Protein AF-K3XMG7-F1 (afdb_monomer_lite)

Secondary structure (DSSP, 8-state):
-HHHHHHHHHHHTT-TTTTT--HHHHHHHHHHHHHHHHHHHHHHHHHHHHHHHTSS------SS-TTTHHHHHHHHHHHHHHHHHHHHHHHHHHHHHHHHHHHHHHHHHHHHHHHHHHHHHHHHHHHHHHHHHHHHHHHHHHHHHHHHHHHHHHHHHHHHHHHHHHHHHHHHHHHH-

Sequence (177 aa):
MADELEKTISVASRDPAYYGLDEVELSRRRNWTGSARNQVGTVRRAIEKGKSNSATSRYQDTSRTNLYSAQDNDDFISSESDRQQLLMRQQDEELDELSASVQRIGGVGLTIHEELSGQERILNDLSLEMETTSNRLDFVQKRVAMVMKKAGIKGQIMLIAFLVVLFIILFVLVFLT

InterPro domains:
  IPR000727 Target SNARE coiled-coil homology domain [PF05739] (122-173)
  IPR000727 Target SNARE coiled-coil homology domain [PS50192] (85-147)
  IPR000727 Target SNARE coiled-coil homology domain [SM00397] (80-147)
  IPR010989 SNARE [SSF47661] (3-48)
  IPR015260 Syntaxin 6/10/61, N-terminal [PF09177] (3-43)

Foldseek 3Di:
DLVVLVVVLVVCVVCVPVVVHDPVNSVVSVVVSVVVVVVVVVVVVVVVVVVVVVPPDDDDDPDDCVVVVVVVVVVVVVVVVVVVVVVVVVVVVVVVVVVVVVVVVVVVVVVVVVVVVVVVVVVVVVVVVVVVVVVVVVVVVVVVVVCVVVVPDPVVVVVVVVVVVVVVVVVCVVVVD

pLDDT: mean 82.36, std 14.63, range [38.94, 97.75]

Structure (mmCIF, N/CA/C/O backbone):
data_AF-K3XMG7-F1
#
_entry.id   AF-K3XMG7-F1
#
loop_
_atom_site.group_PDB
_atom_site.id
_atom_site.type_symbol
_atom_site.label_atom_id
_atom_site.label_alt_id
_atom_site.label_comp_id
_atom_site.label_asym_id
_atom_site.label_entity_id
_atom_site.label_seq_id
_atom_site.pdbx_PDB_ins_code
_atom_site.Cartn_x
_atom_site.Cartn_y
_atom_site.Cartn_z
_atom_site.occupancy
_atom_site.B_iso_or_equiv
_atom_site.auth_seq_id
_atom_site.auth_comp_id
_atom_site.auth_asym_id
_atom_site.auth_atom_id
_atom_site.pdbx_PDB_model_num
ATOM 1 N N . MET A 1 1 ? -15.721 24.021 30.479 1.00 57.69 1 MET A N 1
ATOM 2 C CA . MET A 1 1 ? -16.276 22.954 29.619 1.00 57.69 1 MET A CA 1
ATOM 3 C C . MET A 1 1 ? -17.329 23.454 28.633 1.00 57.69 1 MET A C 1
ATOM 5 O O . MET A 1 1 ? -16.969 23.596 27.475 1.00 57.69 1 MET A O 1
ATOM 9 N N . ALA A 1 2 ? -18.574 23.783 29.014 1.00 61.25 2 ALA A N 1
ATOM 10 C CA . ALA A 1 2 ? -19.569 24.258 28.028 1.00 61.25 2 ALA A CA 1
ATOM 11 C C . ALA A 1 2 ? -19.151 25.567 27.318 1.00 61.25 2 ALA A C 1
ATOM 13 O O . ALA A 1 2 ? -19.281 25.675 26.103 1.00 61.25 2 ALA A O 1
ATOM 14 N N . ASP A 1 3 ? -18.566 26.517 28.055 1.00 73.62 3 ASP A N 1
ATOM 15 C CA . ASP A 1 3 ? -18.103 27.797 27.493 1.00 73.62 3 ASP A CA 1
ATOM 16 C C . ASP A 1 3 ? -16.828 27.655 26.628 1.00 73.62 3 ASP A C 1
ATOM 18 O O . ASP A 1 3 ? -16.597 28.430 25.702 1.00 73.62 3 ASP A O 1
ATOM 22 N N . GLU A 1 4 ? -15.998 26.636 26.883 1.00 75.56 4 GLU A N 1
ATOM 23 C CA . GLU A 1 4 ? -14.799 26.353 26.074 1.00 75.56 4 GLU A CA 1
ATOM 24 C C . GLU A 1 4 ? -15.174 25.766 24.715 1.00 75.56 4 GLU A C 1
ATOM 26 O O . GLU A 1 4 ? -14.564 26.102 23.704 1.00 75.56 4 GLU A O 1
ATOM 31 N N . LEU A 1 5 ? -16.213 24.933 24.687 1.00 74.00 5 LEU A N 1
ATOM 32 C CA . LEU A 1 5 ? -16.735 24.318 23.474 1.00 74.00 5 LEU A CA 1
ATOM 33 C C . LEU A 1 5 ? -17.414 25.340 22.544 1.00 74.00 5 LEU A C 1
ATOM 35 O O . LEU A 1 5 ? -17.354 25.229 21.324 1.00 74.00 5 LEU A O 1
ATOM 39 N N . GLU A 1 6 ? -18.025 26.380 23.106 1.00 72.81 6 GLU A N 1
ATOM 40 C CA . GLU A 1 6 ? -18.558 27.499 22.325 1.00 72.81 6 GLU A CA 1
ATOM 41 C C . GLU A 1 6 ? -17.431 28.356 21.729 1.00 72.81 6 GLU A C 1
ATOM 43 O O . GLU A 1 6 ? -17.492 28.757 20.564 1.00 72.81 6 GLU A O 1
ATOM 48 N N . LYS A 1 7 ? -16.348 28.560 22.489 1.00 76.12 7 LYS A N 1
ATOM 49 C CA . LYS A 1 7 ? -15.151 29.261 22.012 1.00 76.12 7 LYS A CA 1
ATOM 50 C C . LYS A 1 7 ? -14.475 28.514 20.859 1.00 76.12 7 LYS A C 1
ATOM 52 O O . LYS A 1 7 ? -14.059 29.155 19.897 1.00 76.12 7 LYS A O 1
ATOM 57 N N . THR A 1 8 ? -14.389 27.185 20.915 1.00 74.12 8 THR A N 1
ATOM 58 C CA . THR A 1 8 ? -13.799 26.388 19.825 1.00 74.12 8 THR A CA 1
ATOM 59 C C . THR A 1 8 ? -14.663 26.413 18.567 1.00 74.12 8 THR A C 1
ATOM 61 O O . THR A 1 8 ? -14.123 26.595 17.479 1.00 74.12 8 THR A O 1
ATOM 64 N N . ILE A 1 9 ? -15.992 26.344 18.698 1.00 73.75 9 ILE A N 1
ATOM 65 C CA . ILE A 1 9 ? -16.917 26.495 17.562 1.00 73.75 9 ILE A CA 1
ATOM 66 C C . ILE A 1 9 ? -16.832 27.906 16.965 1.00 73.75 9 ILE A C 1
ATOM 68 O O . ILE A 1 9 ? -16.796 28.044 15.746 1.00 73.75 9 ILE A O 1
ATOM 72 N N . SER A 1 10 ? -16.727 28.947 17.797 1.00 77.75 10 SER A N 1
ATOM 73 C CA . SER A 1 10 ? -16.582 30.333 17.334 1.00 77.75 10 SER A CA 1
ATOM 74 C C . SER A 1 10 ? -15.253 30.603 16.622 1.00 77.75 10 SER A C 1
ATOM 76 O O . SER A 1 10 ? -15.203 31.480 15.761 1.00 77.75 10 SER A O 1
ATOM 78 N N . VAL A 1 11 ? -14.170 29.912 16.986 1.00 76.94 11 VAL A N 1
ATOM 79 C CA . VAL A 1 11 ? -12.879 30.009 16.282 1.00 76.94 11 VAL A CA 1
ATOM 80 C C . VAL A 1 11 ? -12.942 29.238 14.966 1.00 76.94 11 VAL A C 1
ATOM 82 O O . VAL A 1 11 ? -12.564 29.778 13.930 1.00 76.94 11 VAL A O 1
ATOM 85 N N . ALA A 1 12 ? -13.500 28.027 14.988 1.00 71.00 12 ALA A N 1
ATOM 86 C CA . ALA A 1 12 ? -13.675 27.191 13.804 1.00 71.00 12 ALA A CA 1
ATOM 87 C C . ALA A 1 12 ? -14.606 27.823 12.751 1.00 71.00 12 ALA A C 1
ATOM 89 O O . ALA A 1 12 ? -14.397 27.635 11.558 1.00 71.00 12 ALA A O 1
ATOM 90 N N . SER A 1 13 ? -15.595 28.624 13.164 1.00 71.69 13 SER A N 1
ATOM 91 C CA . SER A 1 13 ? -16.485 29.339 12.239 1.00 71.69 13 SER A CA 1
ATOM 92 C C . SER A 1 13 ? -15.843 30.550 11.552 1.00 71.69 13 SER A C 1
ATOM 94 O O . SER A 1 13 ? -16.442 31.095 10.631 1.00 71.69 13 SER A O 1
ATOM 96 N N . ARG A 1 14 ? -14.675 31.027 12.010 1.00 78.50 14 ARG A N 1
ATOM 97 C CA . ARG A 1 14 ? -13.985 32.184 11.400 1.00 78.50 14 ARG A CA 1
ATOM 98 C C . ARG A 1 14 ? -13.178 31.804 10.163 1.00 78.50 14 ARG A C 1
ATOM 100 O O . ARG A 1 14 ? -13.030 32.649 9.289 1.00 78.50 14 ARG A O 1
ATOM 107 N N . ASP A 1 15 ? -12.695 30.566 10.092 1.00 75.31 15 ASP A N 1
ATOM 108 C CA . ASP A 1 15 ? -12.057 30.006 8.897 1.00 75.31 15 ASP A CA 1
ATOM 109 C C . ASP A 1 15 ? -12.472 28.535 8.699 1.00 75.31 15 ASP A C 1
ATOM 111 O O . ASP A 1 15 ? -11.734 27.613 9.055 1.00 75.31 15 ASP A O 1
ATOM 115 N N . PRO A 1 16 ? -13.685 28.290 8.170 1.00 71.81 16 PRO A N 1
ATOM 116 C CA . PRO A 1 16 ? -14.200 26.934 7.987 1.00 71.81 16 PRO A CA 1
ATOM 117 C C . PRO A 1 16 ? -13.387 26.116 6.973 1.00 71.81 16 PRO A C 1
ATOM 119 O O . PRO A 1 16 ? -13.254 24.901 7.126 1.00 71.81 16 PRO A O 1
ATOM 122 N N . ALA A 1 17 ? -12.809 26.779 5.963 1.00 72.69 17 ALA A N 1
ATOM 123 C CA . ALA A 1 17 ? -12.059 26.138 4.886 1.00 72.69 17 ALA A CA 1
ATOM 124 C C . ALA A 1 17 ? -10.724 25.562 5.378 1.00 72.69 17 ALA A C 1
ATOM 126 O O . ALA A 1 17 ? -10.362 24.454 4.985 1.00 72.69 17 ALA A O 1
ATOM 127 N N . TYR A 1 18 ? -10.034 26.259 6.289 1.00 76.50 18 TYR A N 1
ATOM 128 C CA . TYR A 1 18 ? -8.806 25.761 6.916 1.00 76.50 18 TYR A CA 1
ATOM 129 C C . TYR A 1 18 ? -9.021 24.456 7.703 1.00 76.50 18 TYR A C 1
ATOM 131 O O . TYR A 1 18 ? -8.130 23.610 7.762 1.00 76.50 18 TYR A O 1
ATOM 139 N N . TYR A 1 19 ? -10.217 24.262 8.270 1.00 73.00 19 TYR A N 1
ATOM 140 C CA . TYR A 1 19 ? -10.572 23.069 9.047 1.00 73.00 19 TYR A CA 1
ATOM 141 C C . TYR A 1 19 ? -11.413 22.042 8.273 1.00 73.00 19 TYR A C 1
ATOM 143 O O . TYR A 1 19 ? -11.830 21.043 8.860 1.00 73.00 19 TYR A O 1
ATOM 151 N N . GLY A 1 20 ? -11.674 22.267 6.979 1.00 76.88 20 GLY A N 1
ATOM 152 C CA . GLY A 1 20 ? -12.502 21.378 6.158 1.00 76.88 20 GLY A CA 1
ATOM 153 C C . GLY A 1 20 ? -13.934 21.211 6.684 1.00 76.88 20 GLY A C 1
ATOM 154 O O . GLY A 1 20 ? -14.516 20.136 6.552 1.00 76.88 20 GLY A O 1
ATOM 155 N N . LEU A 1 21 ? -14.481 22.241 7.335 1.00 77.56 21 LEU A N 1
ATOM 156 C CA . LEU A 1 21 ? -15.802 22.209 7.959 1.00 77.56 21 LEU A CA 1
ATOM 157 C C . LEU A 1 21 ? -16.851 22.824 7.031 1.00 77.56 21 LEU A C 1
ATOM 159 O O . LEU A 1 21 ? -16.708 23.960 6.587 1.00 77.56 21 LEU A O 1
ATOM 163 N N . ASP A 1 22 ? -17.926 22.077 6.789 1.00 79.62 22 ASP A N 1
ATOM 164 C CA . ASP A 1 22 ? -19.091 22.544 6.037 1.00 79.62 22 ASP A CA 1
ATOM 165 C C . ASP A 1 22 ? -20.038 23.382 6.922 1.00 79.62 22 ASP A C 1
ATOM 167 O O . ASP A 1 22 ? -20.134 23.185 8.140 1.00 79.62 22 ASP A O 1
ATOM 171 N N . GLU A 1 23 ? -20.779 24.312 6.320 1.00 74.88 23 GLU A N 1
ATOM 172 C CA . GLU A 1 23 ? -21.688 25.223 7.030 1.00 74.88 23 GLU A CA 1
ATOM 173 C C . GLU A 1 23 ? -22.833 24.462 7.724 1.00 74.88 23 GLU A C 1
ATOM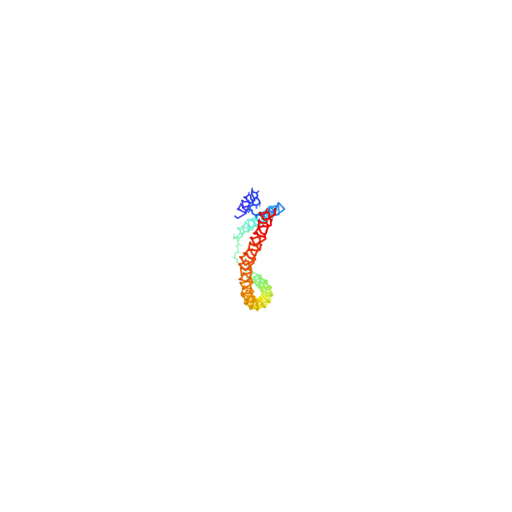 175 O O . GLU A 1 23 ? -23.266 24.805 8.832 1.00 74.88 23 GLU A O 1
ATOM 180 N N . VAL A 1 24 ? -23.251 23.342 7.130 1.00 80.38 24 VAL A N 1
ATOM 181 C CA . VAL A 1 24 ? -24.231 22.416 7.708 1.00 80.38 24 VAL A CA 1
ATOM 182 C C . VAL A 1 24 ? -23.696 21.761 8.986 1.00 80.38 24 VAL A C 1
ATOM 184 O O . VAL A 1 24 ? -24.436 21.600 9.960 1.00 80.38 24 VAL A O 1
ATOM 187 N N . GLU A 1 25 ? -22.411 21.414 9.019 1.00 79.25 25 GLU A N 1
ATOM 188 C CA . GLU A 1 25 ? -21.762 20.783 10.171 1.00 79.25 25 GLU A CA 1
ATOM 189 C C . GLU A 1 25 ? -21.571 21.784 11.323 1.00 79.25 25 GLU A C 1
ATOM 191 O O . GLU A 1 25 ? -21.848 21.464 12.482 1.00 79.25 25 GLU A O 1
ATOM 196 N N . LEU A 1 26 ? -21.200 23.033 11.020 1.00 79.81 26 LEU A N 1
ATOM 197 C CA . LEU A 1 26 ? -21.136 24.109 12.018 1.00 79.81 26 LEU A CA 1
ATOM 198 C C . LEU A 1 26 ? -22.505 24.383 12.661 1.00 79.81 26 LEU A C 1
ATOM 200 O O . LEU A 1 26 ? -22.595 24.547 13.882 1.00 79.81 26 LEU A O 1
ATOM 204 N N . SER A 1 27 ? -23.579 24.372 11.867 1.00 80.25 27 SER A N 1
ATOM 205 C CA . SER A 1 27 ? -24.953 24.531 12.359 1.00 80.25 27 SER A CA 1
ATOM 206 C C . SER A 1 27 ? -25.372 23.387 13.295 1.00 80.25 27 SER A C 1
ATOM 208 O O . SER A 1 27 ? -25.890 23.629 14.390 1.00 80.25 27 SER A O 1
ATOM 210 N N . ARG A 1 28 ? -25.056 22.130 12.941 1.00 84.62 28 ARG A N 1
ATOM 211 C CA . ARG A 1 28 ? -25.301 20.966 13.817 1.00 84.62 28 ARG A CA 1
ATOM 212 C C . ARG A 1 28 ? -24.569 21.091 15.147 1.00 84.62 28 ARG A C 1
ATOM 214 O O . ARG A 1 28 ? -25.177 20.892 16.200 1.00 84.62 28 ARG A O 1
ATOM 221 N N . ARG A 1 29 ? -23.288 21.471 15.112 1.00 80.75 29 ARG A N 1
ATOM 222 C CA . ARG A 1 29 ? -22.472 21.650 16.322 1.00 80.75 29 ARG A CA 1
ATOM 223 C C . ARG A 1 29 ? -23.042 22.735 17.226 1.00 80.75 29 ARG A C 1
ATOM 225 O O . ARG A 1 29 ? -23.120 22.526 18.431 1.00 80.75 29 ARG A O 1
ATOM 232 N N . ARG A 1 30 ? -23.518 23.846 16.660 1.00 82.75 30 ARG A N 1
ATOM 233 C CA . ARG A 1 30 ? -24.144 24.941 17.418 1.00 82.75 30 ARG A CA 1
ATOM 234 C C . ARG A 1 30 ? -25.455 24.530 18.098 1.00 82.75 30 ARG A C 1
ATOM 236 O O . ARG A 1 30 ? -25.708 24.911 19.239 1.00 82.75 30 ARG A O 1
ATOM 243 N N . ASN A 1 31 ? -26.270 23.718 17.430 1.00 85.62 31 ASN A N 1
ATOM 244 C CA . ASN A 1 31 ? -27.522 23.214 18.004 1.00 85.62 31 ASN A CA 1
ATOM 245 C C . ASN A 1 31 ? -27.269 22.188 19.118 1.00 85.62 31 ASN A C 1
ATOM 247 O O . ASN A 1 31 ? -27.951 22.193 20.151 1.00 85.62 31 ASN A O 1
ATOM 251 N N . TRP A 1 32 ? -26.263 21.330 18.935 1.00 84.94 32 TRP A N 1
ATOM 252 C CA . TRP A 1 32 ? -25.868 20.347 19.938 1.00 84.94 32 TRP A CA 1
ATOM 253 C C . TRP A 1 32 ? -25.320 21.011 21.205 1.00 84.94 32 TRP A C 1
ATOM 255 O O . TRP A 1 32 ? -25.746 20.668 22.309 1.00 84.94 32 TRP A O 1
ATOM 265 N N . THR A 1 33 ? -24.453 22.020 21.071 1.00 88.06 33 THR A N 1
ATOM 266 C CA . THR A 1 33 ? -23.912 22.742 22.232 1.00 88.06 33 THR A CA 1
ATOM 267 C C . THR A 1 33 ? -24.975 23.502 23.012 1.00 88.06 33 THR A C 1
ATOM 269 O O . THR A 1 33 ? -24.974 23.450 24.245 1.00 88.06 33 THR A O 1
ATOM 272 N N . GLY A 1 34 ? -25.929 24.137 22.324 1.00 85.00 34 GLY A N 1
ATOM 273 C CA . GLY A 1 34 ? -27.084 24.760 22.976 1.00 85.00 34 GLY A CA 1
ATOM 274 C C . GLY A 1 34 ? -27.911 23.753 23.785 1.00 85.00 34 GLY A C 1
ATOM 275 O O . GLY A 1 34 ? -28.270 24.010 24.936 1.00 85.00 34 GLY A O 1
ATOM 276 N N . SER A 1 35 ? -28.145 22.568 23.220 1.00 87.00 35 SER A N 1
ATOM 277 C CA . SER A 1 35 ? -28.892 21.491 23.882 1.00 87.00 35 SER A CA 1
ATOM 278 C C . SER A 1 35 ? -28.147 20.929 25.099 1.00 87.00 35 SER A C 1
ATOM 280 O O . SER A 1 35 ? -28.745 20.771 26.165 1.00 87.00 35 SER A O 1
ATOM 282 N N . ALA A 1 36 ? -26.834 20.710 24.990 1.00 84.06 36 ALA A N 1
ATOM 283 C CA . ALA A 1 36 ? -25.999 20.239 26.095 1.00 84.06 36 ALA A CA 1
ATOM 284 C C . ALA A 1 36 ? -25.975 21.238 27.269 1.00 84.06 36 ALA A C 1
ATOM 286 O O . ALA A 1 36 ? -26.110 20.843 28.429 1.00 84.06 36 ALA A O 1
ATOM 287 N N . ARG A 1 37 ? -25.887 22.548 26.989 1.00 85.69 37 ARG A N 1
ATOM 288 C CA . ARG A 1 37 ? -25.934 23.602 28.021 1.00 85.69 37 ARG A CA 1
ATOM 289 C C . ARG A 1 37 ? -27.253 23.578 28.799 1.00 85.69 37 ARG A C 1
ATOM 291 O O . ARG A 1 37 ? -27.249 23.681 30.028 1.00 85.69 37 ARG A O 1
ATOM 298 N N . ASN A 1 38 ? -28.370 23.393 28.099 1.00 88.44 38 ASN A N 1
ATOM 299 C CA . ASN A 1 38 ? -29.699 23.318 28.709 1.00 88.44 38 ASN A CA 1
ATOM 300 C C . ASN A 1 38 ? -29.875 22.067 29.583 1.00 88.44 38 ASN A C 1
ATOM 302 O O . ASN A 1 38 ? -30.449 22.150 30.675 1.00 88.44 38 ASN A O 1
ATOM 306 N N . GLN A 1 39 ? -29.333 20.925 29.154 1.00 86.31 39 GLN A N 1
ATOM 307 C CA . GLN A 1 39 ? -29.348 19.688 29.941 1.00 86.31 39 GLN A CA 1
ATOM 308 C C . GLN A 1 39 ? -28.516 19.828 31.222 1.00 86.31 39 GLN A C 1
ATOM 310 O O . GLN A 1 39 ? -29.020 19.555 32.312 1.00 86.31 39 GLN A O 1
ATOM 315 N N . VAL A 1 40 ? -27.290 20.354 31.126 1.00 87.81 40 VAL A N 1
ATOM 316 C CA . VAL A 1 40 ? -26.427 20.598 32.296 1.00 87.81 40 VAL A CA 1
ATOM 317 C C . VAL A 1 40 ? -27.070 21.594 33.267 1.00 87.81 40 VAL A C 1
ATOM 319 O O . VAL A 1 40 ? -27.032 21.388 34.481 1.00 87.81 40 VAL A O 1
ATOM 322 N N . GLY A 1 41 ? -27.721 22.646 32.759 1.00 86.69 41 GLY A N 1
ATOM 323 C CA . GLY A 1 41 ? -28.469 23.596 33.587 1.00 86.69 41 GLY A CA 1
ATOM 324 C C . GLY A 1 41 ? -29.641 22.951 34.335 1.00 86.69 41 GLY A C 1
ATOM 325 O O . GLY A 1 41 ? -29.858 23.239 35.513 1.00 86.69 41 GLY A O 1
ATOM 326 N N . THR A 1 42 ? -30.365 22.045 33.676 1.00 88.75 42 THR A N 1
ATOM 327 C CA . THR A 1 42 ? -31.479 21.295 34.279 1.00 88.75 42 THR A CA 1
ATOM 328 C C . THR A 1 42 ? -30.990 20.360 35.383 1.00 88.75 42 THR A C 1
ATOM 330 O O . THR A 1 42 ? -31.525 20.391 36.491 1.00 88.75 42 THR A O 1
ATOM 333 N N . VAL A 1 43 ? -29.927 19.595 35.118 1.00 87.31 43 VAL A N 1
ATOM 334 C CA . VAL A 1 43 ? -29.315 18.682 36.096 1.00 87.31 43 VAL A CA 1
ATOM 335 C C . VAL A 1 43 ? -28.791 19.453 37.306 1.00 87.31 43 VAL A C 1
ATOM 337 O O . VAL A 1 43 ? -29.092 19.098 38.444 1.00 87.31 43 VAL A O 1
ATOM 340 N N . ARG A 1 44 ? -28.082 20.567 37.087 1.00 87.44 44 ARG A N 1
ATOM 341 C CA . ARG A 1 44 ? -27.571 21.409 38.176 1.00 87.44 44 ARG A CA 1
ATOM 342 C C . ARG A 1 44 ? -28.693 21.938 39.074 1.00 87.44 44 ARG A C 1
ATOM 344 O O . ARG A 1 44 ? -28.581 21.854 40.294 1.00 87.44 44 ARG A O 1
ATOM 351 N N . ARG A 1 45 ? -29.794 22.421 38.484 1.00 85.56 45 ARG A N 1
ATOM 352 C CA . ARG A 1 45 ? -30.970 22.896 39.237 1.00 85.56 45 ARG A CA 1
ATOM 353 C C . ARG A 1 45 ? -31.663 21.775 40.012 1.00 85.56 45 ARG A C 1
ATOM 355 O O . ARG A 1 45 ? -32.137 22.013 41.120 1.00 85.56 45 ARG A O 1
ATOM 362 N N . ALA A 1 46 ? -31.736 20.568 39.450 1.00 82.38 46 ALA A N 1
ATOM 363 C CA . ALA A 1 46 ? -32.292 19.406 40.142 1.00 82.38 46 ALA A CA 1
ATOM 364 C C . ALA A 1 46 ? -31.439 19.015 41.362 1.00 82.38 46 ALA A C 1
ATOM 366 O O . ALA A 1 46 ? -31.982 18.765 42.438 1.00 82.38 46 ALA A O 1
ATOM 367 N N . ILE A 1 47 ? -30.110 19.056 41.227 1.00 83.19 47 ILE A N 1
ATOM 368 C CA . ILE A 1 47 ? -29.166 18.781 42.319 1.00 83.19 47 ILE A CA 1
ATOM 369 C C . ILE A 1 47 ? -29.255 19.852 43.419 1.00 83.19 47 ILE A C 1
ATOM 371 O O . ILE A 1 47 ? -29.306 19.506 44.599 1.00 83.19 47 ILE A O 1
ATOM 375 N N . GLU A 1 48 ? -29.333 21.140 43.067 1.00 77.38 48 GLU A N 1
ATOM 376 C CA . GLU A 1 48 ? -29.511 22.231 44.044 1.00 77.38 48 GLU A CA 1
ATOM 377 C C . GLU A 1 48 ? -30.826 22.095 44.831 1.00 77.38 48 GLU A C 1
ATOM 379 O O . GLU A 1 48 ? -30.829 22.256 46.053 1.00 77.38 48 GLU A O 1
ATOM 384 N N . LYS A 1 49 ? -31.928 21.710 44.172 1.00 73.50 49 LYS A N 1
ATOM 385 C CA . LYS A 1 49 ? -33.209 21.431 44.847 1.00 73.50 49 LYS A CA 1
ATOM 386 C C . LYS A 1 49 ? -33.145 20.196 45.752 1.00 73.50 49 LYS A C 1
ATOM 388 O O . LYS A 1 49 ? -33.683 20.229 46.854 1.00 73.50 49 LYS A O 1
ATOM 393 N N . GLY A 1 50 ? -32.453 19.135 45.333 1.00 67.56 50 GLY A N 1
ATOM 394 C CA . GLY A 1 50 ? -32.242 17.935 46.153 1.00 67.56 50 GLY A CA 1
ATOM 395 C C . GLY A 1 50 ? -31.391 18.195 47.402 1.00 67.56 50 GLY A C 1
ATOM 396 O O . GLY A 1 50 ? -31.671 17.650 48.468 1.00 67.56 50 GLY A O 1
ATOM 397 N N . LYS A 1 51 ? -30.400 19.094 47.311 1.00 63.00 51 LYS A N 1
ATOM 398 C CA . LYS A 1 51 ? -29.536 19.490 48.437 1.00 63.00 51 LYS A CA 1
ATOM 399 C C . LYS A 1 51 ? -30.312 20.218 49.547 1.00 63.00 51 LYS A C 1
ATOM 401 O O . LYS A 1 51 ? -29.996 20.034 50.719 1.00 63.00 51 LYS A O 1
ATOM 406 N N . SER A 1 52 ? -31.339 20.997 49.191 1.00 56.28 52 SER A N 1
ATOM 407 C CA . SER A 1 52 ? -32.174 21.749 50.145 1.00 56.28 52 SER A CA 1
ATOM 408 C C . SER A 1 52 ? -33.080 20.860 51.007 1.00 56.28 52 SER A C 1
ATOM 410 O O . SER A 1 52 ? -33.416 21.244 52.123 1.00 56.28 52 SER A O 1
ATOM 412 N N . ASN A 1 53 ? -33.451 19.668 50.529 1.00 56.78 53 ASN A N 1
ATOM 413 C CA . ASN A 1 53 ? -34.362 18.763 51.242 1.00 56.78 53 ASN A CA 1
ATOM 414 C C . ASN A 1 53 ? -33.648 17.876 52.280 1.00 56.78 53 ASN A C 1
ATOM 416 O O . ASN A 1 53 ? -34.296 17.275 53.129 1.00 56.78 53 ASN A O 1
ATOM 420 N N . SER A 1 54 ? -32.312 17.815 52.254 1.00 52.34 54 SER A N 1
ATOM 421 C CA . SER A 1 54 ? -31.510 17.003 53.182 1.00 52.34 54 SER A CA 1
ATOM 422 C C . SER A 1 54 ? -31.250 17.681 54.540 1.00 52.34 54 SER A C 1
ATOM 424 O O . SER A 1 54 ? -30.679 17.048 55.428 1.00 52.34 54 SER A O 1
ATOM 426 N N . ALA A 1 55 ? -31.615 18.958 54.712 1.00 53.47 55 ALA A N 1
ATOM 427 C CA . ALA A 1 55 ? -31.279 19.743 55.906 1.00 53.47 55 ALA A CA 1
ATOM 428 C C . ALA A 1 55 ? -32.405 19.832 56.960 1.00 53.47 55 ALA A C 1
ATOM 430 O O . ALA A 1 55 ? -32.154 20.303 58.068 1.00 53.47 55 ALA A O 1
ATOM 431 N N . THR A 1 56 ? -33.620 19.349 56.671 1.00 54.78 56 THR A N 1
ATOM 432 C CA . THR A 1 56 ? -34.771 19.414 57.593 1.00 54.78 56 THR A CA 1
ATOM 433 C C . THR A 1 56 ? -35.269 18.016 57.949 1.00 54.78 56 THR A C 1
ATOM 435 O O . THR A 1 56 ? -36.240 17.528 57.388 1.00 54.78 56 THR A O 1
ATOM 438 N N . SER A 1 57 ? -34.570 17.357 58.872 1.00 52.88 57 SER A N 1
ATOM 439 C CA . SER A 1 57 ? -35.095 16.292 59.749 1.00 52.88 57 SER A CA 1
ATOM 440 C C . SER A 1 57 ? -33.975 15.825 60.674 1.00 52.88 57 SER A C 1
ATOM 442 O O . SER A 1 57 ? -33.430 14.731 60.559 1.00 52.88 57 SER A O 1
ATOM 444 N N . ARG A 1 58 ? -33.567 16.700 61.591 1.00 53.69 58 ARG A N 1
ATOM 445 C CA . ARG A 1 58 ? -32.876 16.284 62.810 1.00 53.69 58 ARG A CA 1
ATOM 446 C C . ARG A 1 58 ? -33.626 16.910 63.972 1.00 53.69 58 ARG A C 1
ATOM 448 O O . ARG A 1 58 ? -33.926 18.096 63.907 1.00 53.69 58 ARG A O 1
ATOM 455 N N . TYR A 1 59 ? -33.866 16.087 64.992 1.00 49.47 59 TYR A N 1
ATOM 456 C CA . TYR A 1 59 ? -34.589 16.348 66.241 1.00 49.47 59 TYR A CA 1
ATOM 457 C C . TYR A 1 59 ? -36.117 16.200 66.154 1.00 49.47 59 TYR A C 1
ATOM 459 O O . TYR A 1 59 ? -36.799 17.151 65.800 1.00 49.47 59 TYR A O 1
ATOM 467 N N . GLN A 1 60 ? -36.655 15.030 66.538 1.00 45.06 60 GLN A N 1
ATOM 468 C CA . GLN A 1 60 ? -37.245 14.838 67.875 1.00 45.06 60 GLN A CA 1
ATOM 469 C C . GLN A 1 60 ? -37.612 13.361 68.161 1.00 45.06 60 GLN A C 1
ATOM 471 O O . GLN A 1 60 ? -38.184 12.680 67.322 1.00 45.06 60 GLN A O 1
ATOM 476 N N . ASP A 1 61 ? -37.312 12.949 69.395 1.00 38.94 61 ASP A N 1
ATOM 477 C CA . ASP A 1 61 ? -37.962 11.901 70.200 1.00 38.94 61 ASP A CA 1
ATOM 478 C C . ASP A 1 61 ? -37.606 10.409 69.992 1.00 38.94 61 ASP A C 1
ATOM 480 O O . ASP A 1 61 ? -38.242 9.644 69.268 1.00 38.94 61 ASP A O 1
ATOM 484 N N . THR A 1 62 ? -36.593 9.975 70.747 1.00 51.84 62 THR A N 1
ATOM 485 C CA . THR A 1 62 ? -36.203 8.578 70.956 1.00 51.84 62 THR A CA 1
ATOM 486 C C . THR A 1 62 ? -36.834 8.093 72.256 1.00 51.84 62 THR A C 1
ATOM 488 O O . THR A 1 62 ? -36.347 8.497 73.308 1.00 51.84 62 THR A O 1
ATOM 491 N N . SER A 1 63 ? -37.852 7.215 72.213 1.00 50.00 63 SER A N 1
ATOM 492 C CA . SER A 1 63 ? -38.105 6.221 73.291 1.00 50.00 63 SER A CA 1
ATOM 493 C C . SER A 1 63 ? -39.233 5.193 73.064 1.00 50.00 63 SER A C 1
ATOM 495 O O . SER A 1 63 ? -39.384 4.313 73.908 1.00 50.00 63 SER A O 1
ATOM 497 N N . ARG A 1 64 ? -40.028 5.210 71.977 1.00 45.28 64 ARG A N 1
ATOM 498 C CA . ARG A 1 64 ? -41.133 4.222 71.814 1.00 45.28 64 ARG A CA 1
ATOM 499 C C . ARG A 1 64 ? -41.284 3.531 70.449 1.00 45.28 64 ARG A C 1
ATOM 501 O O . ARG A 1 64 ? -42.178 2.706 70.302 1.00 45.28 64 ARG A O 1
ATOM 508 N N . THR A 1 65 ? -40.391 3.769 69.491 1.00 48.50 65 THR A N 1
ATOM 509 C CA . THR A 1 65 ? -40.573 3.336 68.084 1.00 48.50 65 THR A CA 1
ATOM 510 C C . THR A 1 65 ? -39.697 2.151 67.644 1.00 48.50 65 THR A C 1
ATOM 512 O O . THR A 1 65 ? -39.835 1.665 66.526 1.00 48.50 65 THR A O 1
ATOM 515 N N . ASN A 1 66 ? -38.827 1.632 68.519 1.00 50.00 66 ASN A N 1
ATOM 516 C CA . ASN A 1 66 ? -37.772 0.670 68.152 1.00 50.00 66 ASN A CA 1
ATOM 517 C C . ASN A 1 66 ? -38.241 -0.713 67.660 1.00 50.00 66 ASN A C 1
ATOM 519 O O . ASN A 1 66 ? -37.416 -1.458 67.144 1.00 50.00 66 ASN A O 1
ATOM 523 N N . LEU A 1 67 ? -39.523 -1.073 67.791 1.00 48.59 67 LEU A N 1
ATOM 524 C CA . LEU A 1 67 ? -40.022 -2.359 67.284 1.00 48.59 67 LEU A CA 1
ATOM 525 C C . LEU A 1 67 ? -40.577 -2.272 65.851 1.00 48.59 67 LEU A C 1
ATOM 527 O O . LEU A 1 67 ? -40.530 -3.260 65.132 1.00 48.59 67 LEU A O 1
ATOM 531 N N . TYR A 1 68 ? -41.028 -1.094 65.407 1.00 50.38 68 TYR A N 1
ATOM 532 C CA . TYR A 1 68 ? -41.509 -0.888 64.033 1.00 50.38 68 TYR A CA 1
ATOM 533 C C . TYR A 1 68 ? -40.381 -0.458 63.080 1.00 50.38 68 TYR A C 1
ATOM 535 O O . TYR A 1 68 ? -40.389 -0.819 61.910 1.00 50.38 68 TYR A O 1
ATOM 543 N N . SER A 1 69 ? -39.351 0.230 63.585 1.00 52.41 69 SER A N 1
ATOM 544 C CA . SER A 1 69 ? -38.219 0.697 62.769 1.00 52.41 69 SER A CA 1
ATOM 545 C C . SER A 1 69 ? -37.212 -0.395 62.384 1.00 52.41 69 SER A C 1
ATOM 547 O O . SER A 1 69 ? -36.469 -0.211 61.428 1.00 52.41 69 SER A O 1
ATOM 549 N N . ALA A 1 70 ? -37.166 -1.521 63.105 1.00 54.88 70 ALA A N 1
ATOM 550 C CA . ALA A 1 70 ? -36.344 -2.671 62.713 1.00 54.88 70 ALA A CA 1
ATOM 551 C C . ALA A 1 70 ? -36.952 -3.418 61.512 1.00 54.88 70 ALA A C 1
ATOM 553 O O . ALA A 1 70 ? -36.223 -3.867 60.637 1.00 54.88 70 ALA A O 1
ATOM 554 N N . GLN A 1 71 ? -38.285 -3.482 61.448 1.00 57.75 71 GLN A N 1
ATOM 555 C CA . GLN A 1 71 ? -39.021 -4.166 60.385 1.00 57.75 71 GLN A CA 1
ATOM 556 C C . GLN A 1 71 ? -39.015 -3.356 59.074 1.00 57.75 71 GLN A C 1
ATOM 558 O O . GLN A 1 71 ? -38.780 -3.927 58.017 1.00 57.75 71 GLN A O 1
ATOM 563 N N . ASP A 1 72 ? -39.147 -2.024 59.151 1.00 59.62 72 ASP A N 1
ATOM 564 C CA . ASP A 1 72 ? -38.997 -1.124 57.990 1.00 59.62 72 ASP A CA 1
ATOM 565 C C . ASP A 1 72 ? -37.558 -1.090 57.437 1.00 59.62 72 ASP A C 1
ATOM 567 O O . ASP A 1 72 ? -37.356 -0.933 56.233 1.00 59.62 72 ASP A O 1
ATOM 571 N N . ASN A 1 73 ? -36.538 -1.237 58.296 1.00 63.56 73 ASN A N 1
ATOM 572 C CA . ASN A 1 73 ? -35.143 -1.292 57.847 1.00 63.56 73 ASN A CA 1
ATOM 573 C C . ASN A 1 73 ? -34.819 -2.602 57.118 1.00 63.56 73 ASN A C 1
ATOM 575 O O . ASN A 1 73 ? -34.075 -2.561 56.143 1.00 63.56 73 ASN A O 1
ATOM 579 N N . ASP A 1 74 ? -35.364 -3.741 57.553 1.00 67.75 74 ASP A N 1
ATOM 580 C CA . ASP A 1 74 ? -35.172 -5.024 56.860 1.00 67.75 74 ASP A CA 1
ATOM 581 C C . ASP A 1 74 ? -35.870 -5.042 55.487 1.00 67.75 74 ASP A C 1
ATOM 583 O O . ASP A 1 74 ? -35.296 -5.529 54.509 1.00 67.75 74 ASP A O 1
ATOM 587 N N . ASP A 1 75 ? -37.060 -4.444 55.368 1.00 70.62 75 ASP A N 1
ATOM 588 C CA . ASP A 1 75 ? -37.760 -4.287 54.080 1.00 70.62 75 ASP A CA 1
ATOM 589 C C . ASP A 1 75 ? -37.015 -3.315 53.144 1.00 70.62 75 ASP A C 1
ATOM 591 O O . ASP A 1 75 ? -36.860 -3.551 51.942 1.00 70.62 75 ASP A O 1
ATOM 595 N N . PHE A 1 76 ? -36.456 -2.234 53.695 1.00 75.06 76 PHE A N 1
ATOM 596 C CA . PHE A 1 76 ? -35.615 -1.321 52.926 1.00 75.06 76 PHE A CA 1
ATOM 597 C C . PHE A 1 76 ? -34.315 -1.994 52.456 1.00 75.06 76 PHE A C 1
ATOM 599 O O . PHE A 1 76 ? -33.971 -1.890 51.281 1.00 75.06 76 PHE A O 1
ATOM 606 N N . ILE A 1 77 ? -33.614 -2.726 53.328 1.00 75.19 77 ILE A N 1
ATOM 607 C CA . ILE A 1 77 ? -32.355 -3.414 52.996 1.00 75.19 77 ILE A CA 1
ATOM 608 C C . ILE A 1 77 ? -32.579 -4.535 51.975 1.00 75.19 77 ILE A C 1
ATOM 610 O O . ILE A 1 77 ? -31.783 -4.677 51.045 1.00 75.19 77 ILE A O 1
ATOM 614 N N . SER A 1 78 ? -33.659 -5.309 52.108 1.00 77.31 78 SER A N 1
ATOM 615 C CA . SER A 1 78 ? -34.009 -6.352 51.136 1.00 77.31 78 SER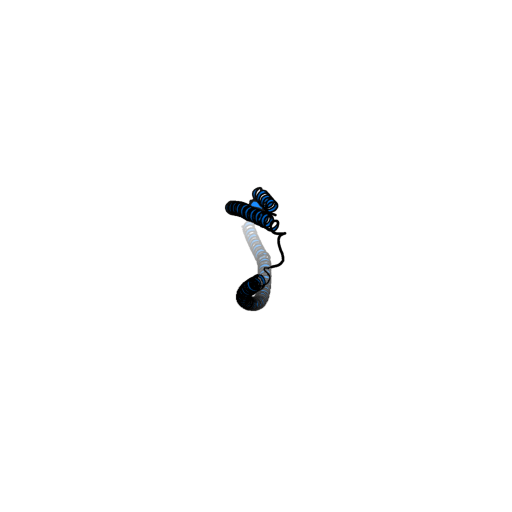 A CA 1
ATOM 616 C C . SER A 1 78 ? -34.354 -5.760 49.768 1.00 77.31 78 SER A C 1
ATOM 618 O O . SER A 1 78 ? -33.798 -6.197 48.762 1.00 77.31 78 SER A O 1
ATOM 620 N N . SER A 1 79 ? -35.149 -4.686 49.719 1.00 77.88 79 SER A N 1
ATOM 621 C CA . SER A 1 79 ? -35.472 -4.009 48.454 1.00 77.88 79 SER A CA 1
ATOM 622 C C . SER A 1 79 ? -34.256 -3.358 47.767 1.00 77.88 79 SER A C 1
ATOM 624 O O . SER A 1 79 ? -34.160 -3.360 46.536 1.00 77.88 79 SER A O 1
ATOM 626 N N . GLU A 1 80 ? -33.293 -2.829 48.532 1.00 80.00 80 GLU A N 1
ATOM 627 C CA . GLU A 1 80 ? -32.025 -2.301 48.003 1.00 80.00 80 GLU A CA 1
ATOM 628 C C . GLU A 1 80 ? -31.134 -3.433 47.473 1.00 80.00 80 GLU A C 1
ATOM 630 O O . GLU A 1 80 ? -30.567 -3.316 46.385 1.00 80.00 80 GLU A O 1
ATOM 635 N N . SER A 1 81 ? -31.077 -4.561 48.189 1.00 81.44 81 SER A N 1
ATOM 636 C CA . SER A 1 81 ? -30.331 -5.754 47.778 1.00 81.44 81 SER A CA 1
ATOM 637 C C . SER A 1 81 ? -30.870 -6.352 46.475 1.00 81.44 81 SER A C 1
ATOM 639 O O . SER A 1 81 ? -30.088 -6.650 45.567 1.00 81.44 81 SER A O 1
ATOM 641 N N . ASP A 1 82 ? -32.193 -6.443 46.328 1.00 85.19 82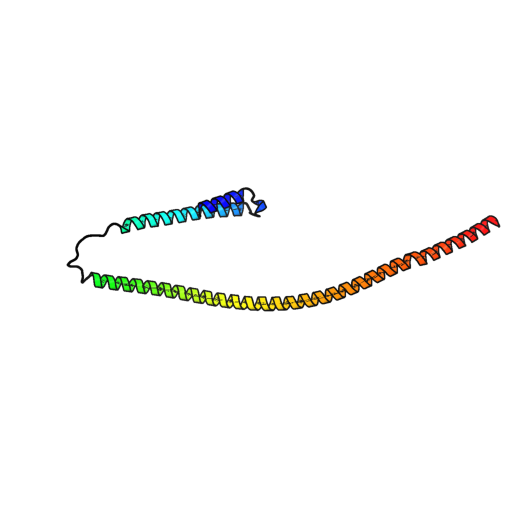 ASP A N 1
ATOM 642 C CA . ASP A 1 82 ? -32.843 -6.918 45.102 1.00 85.19 82 ASP A CA 1
ATOM 643 C C . ASP A 1 82 ? -32.550 -5.996 43.912 1.00 85.19 82 ASP A C 1
ATOM 645 O O . ASP A 1 82 ? -32.268 -6.450 42.795 1.00 85.19 82 ASP A O 1
ATOM 649 N N . ARG A 1 83 ? -32.544 -4.680 44.150 1.00 84.00 83 ARG A N 1
ATOM 650 C CA . ARG A 1 83 ? -32.187 -3.689 43.132 1.00 84.00 83 ARG A CA 1
ATOM 651 C C . ARG A 1 83 ? -30.718 -3.793 42.721 1.00 84.00 83 ARG A C 1
ATOM 653 O O . ARG A 1 83 ? -30.420 -3.700 41.529 1.00 84.00 83 ARG A O 1
ATOM 660 N N . GLN A 1 84 ? -29.808 -3.999 43.672 1.00 85.06 84 GLN A N 1
ATOM 661 C CA . GLN A 1 84 ? -28.391 -4.227 43.377 1.00 85.06 84 GLN A CA 1
ATOM 662 C C . GLN A 1 84 ? -28.179 -5.521 42.585 1.00 85.06 84 GLN A C 1
ATOM 664 O O . GLN A 1 84 ? -27.411 -5.518 41.624 1.00 85.06 84 GLN A O 1
ATOM 669 N N . GLN A 1 85 ? -28.896 -6.602 42.911 1.00 88.00 85 GLN A N 1
ATOM 670 C CA . GLN A 1 85 ? -28.840 -7.845 42.137 1.00 88.00 85 GLN A CA 1
ATOM 671 C C . GLN A 1 85 ? -29.321 -7.667 40.695 1.00 88.00 85 GLN A C 1
ATOM 673 O O . GLN A 1 85 ? -28.733 -8.245 39.784 1.00 88.00 85 GLN A O 1
ATOM 678 N N . LEU A 1 86 ? -30.379 -6.885 40.466 1.00 89.94 86 LEU A N 1
ATOM 679 C CA . LEU A 1 86 ? -30.850 -6.580 39.112 1.00 89.94 86 LEU A CA 1
ATOM 680 C C . LEU A 1 86 ? -29.810 -5.791 38.309 1.00 89.94 86 LEU A C 1
ATOM 682 O O . LEU A 1 86 ? -29.558 -6.121 37.155 1.00 89.94 86 LEU A O 1
ATOM 686 N N . LEU A 1 87 ? -29.171 -4.799 38.932 1.00 89.75 87 LEU A N 1
ATOM 687 C CA . LEU A 1 87 ? -28.095 -4.023 38.310 1.00 89.75 87 LEU A CA 1
ATOM 688 C C . LEU A 1 87 ? -26.857 -4.868 37.998 1.00 89.75 87 LEU A C 1
ATOM 690 O O . LEU A 1 87 ? -26.243 -4.667 36.954 1.00 89.75 87 LEU A O 1
ATOM 694 N N . MET A 1 88 ? -26.490 -5.799 38.883 1.00 90.44 88 MET A N 1
ATOM 695 C CA . MET A 1 88 ? -25.392 -6.735 38.626 1.00 90.44 88 MET A CA 1
ATOM 696 C C . MET A 1 88 ? -25.724 -7.675 37.467 1.00 90.44 88 MET A C 1
ATOM 698 O O . MET A 1 88 ? -24.907 -7.823 36.570 1.00 90.44 88 MET A O 1
ATOM 702 N N . ARG A 1 89 ? -26.943 -8.228 37.422 1.00 91.94 89 ARG A N 1
ATOM 703 C CA . ARG A 1 89 ? -27.383 -9.079 36.303 1.00 91.94 89 ARG A CA 1
ATOM 704 C C . ARG A 1 89 ? -27.365 -8.344 34.962 1.00 91.94 89 ARG A C 1
ATOM 706 O O . ARG A 1 89 ? -26.938 -8.923 33.974 1.00 91.94 89 ARG A O 1
ATOM 713 N N . GLN A 1 90 ? -27.799 -7.083 34.935 1.00 92.12 90 GLN A N 1
ATOM 714 C CA . GLN A 1 90 ? -27.741 -6.259 33.722 1.00 92.12 90 GLN A CA 1
ATOM 715 C C . GLN A 1 90 ? -26.301 -6.016 33.262 1.00 92.12 90 GLN A C 1
ATOM 717 O O . GLN A 1 90 ? -26.012 -6.125 32.078 1.00 92.12 90 GLN A O 1
ATOM 722 N N . GLN A 1 91 ? -25.388 -5.730 34.193 1.00 91.56 91 GLN A N 1
ATOM 723 C CA . GLN A 1 91 ? -23.972 -5.552 33.866 1.00 91.56 91 GLN A CA 1
ATOM 724 C C . GLN A 1 91 ? -23.317 -6.846 33.382 1.00 91.56 91 GLN A C 1
ATOM 726 O O . GLN A 1 91 ? -22.525 -6.796 32.448 1.00 91.56 91 GLN A O 1
ATOM 731 N N . ASP A 1 92 ? -23.647 -7.994 33.974 1.00 93.56 92 ASP A N 1
ATOM 732 C CA . ASP A 1 92 ? -23.131 -9.285 33.510 1.00 93.56 92 ASP A CA 1
ATOM 733 C C . ASP A 1 92 ? -23.583 -9.572 32.069 1.00 93.56 92 ASP A C 1
ATOM 735 O O . ASP A 1 92 ? -22.777 -9.991 31.241 1.00 93.56 92 ASP A O 1
ATOM 739 N N . GLU A 1 93 ? -24.839 -9.263 31.734 1.00 93.25 93 GLU A N 1
ATOM 740 C CA . GLU A 1 93 ? -25.371 -9.414 30.375 1.00 93.25 93 GLU A CA 1
ATOM 741 C C . GLU A 1 93 ? -24.668 -8.471 29.373 1.00 93.25 93 GLU A C 1
ATOM 743 O O . GLU A 1 93 ? -24.300 -8.888 28.271 1.00 93.25 93 GLU A O 1
ATOM 748 N N . GLU A 1 94 ? -24.376 -7.227 29.776 1.00 92.44 94 GLU A N 1
ATOM 749 C CA . GLU A 1 94 ? -23.564 -6.287 28.986 1.00 92.44 94 GLU A CA 1
ATOM 750 C C . GLU A 1 94 ? -22.112 -6.773 28.803 1.00 92.44 94 GLU A C 1
ATOM 752 O O . GLU A 1 94 ? -21.522 -6.601 27.731 1.00 92.44 94 GLU A O 1
ATOM 757 N N . LEU A 1 95 ? -21.517 -7.395 29.826 1.00 95.38 95 LEU A N 1
ATOM 758 C CA . LEU A 1 95 ? -20.162 -7.947 29.759 1.00 95.38 95 LEU A CA 1
ATOM 759 C C . LEU A 1 95 ? -20.084 -9.182 28.860 1.00 95.38 95 LEU A C 1
ATOM 761 O O . LEU A 1 95 ? -19.090 -9.338 28.147 1.00 95.38 95 LEU A O 1
ATOM 765 N N . ASP A 1 96 ? -21.116 -10.022 28.839 1.00 95.44 96 ASP A N 1
ATOM 766 C CA . ASP A 1 96 ? -21.205 -11.153 27.915 1.00 95.44 96 ASP A CA 1
ATOM 767 C C . ASP A 1 96 ? -21.307 -10.672 26.460 1.00 95.44 96 ASP A C 1
ATOM 769 O O . ASP A 1 96 ? -20.596 -11.174 25.579 1.00 95.44 96 ASP A O 1
ATOM 773 N N . GLU A 1 97 ? -22.110 -9.636 26.194 1.00 94.19 97 GLU A N 1
ATOM 774 C CA . GLU A 1 97 ? -22.182 -9.017 24.867 1.00 94.19 97 GLU A CA 1
ATOM 775 C C . GLU A 1 97 ? -20.846 -8.368 24.465 1.00 94.19 97 GLU A C 1
ATOM 777 O O . GLU A 1 97 ? -20.385 -8.504 23.318 1.00 94.19 97 GLU A O 1
ATOM 782 N N . LEU A 1 98 ? -20.181 -7.697 25.409 1.00 95.12 98 LEU A N 1
ATOM 783 C CA . LEU A 1 98 ? -18.858 -7.123 25.197 1.00 95.12 98 LEU A CA 1
ATOM 784 C C . LEU A 1 98 ? -17.821 -8.215 24.914 1.00 95.12 98 LEU A C 1
ATOM 786 O O . LEU A 1 98 ? -17.043 -8.080 23.971 1.00 95.12 98 LEU A O 1
ATOM 790 N N . SER A 1 99 ? -17.834 -9.313 25.667 1.00 95.06 99 SER A N 1
ATOM 791 C CA . SER A 1 99 ? -16.951 -10.468 25.481 1.00 95.06 99 SER A CA 1
ATOM 792 C C . SER A 1 99 ? -17.127 -11.079 24.090 1.00 95.06 99 SER A C 1
ATOM 794 O O . SER A 1 99 ? -16.154 -11.250 23.348 1.00 95.06 99 SER A O 1
ATOM 796 N N . ALA A 1 100 ? -18.377 -11.287 23.663 1.00 95.81 100 ALA A N 1
ATOM 797 C CA . ALA A 1 100 ? -18.686 -11.749 22.314 1.00 95.81 100 ALA A CA 1
ATOM 798 C C . ALA A 1 100 ? -18.184 -10.762 21.244 1.00 95.81 100 ALA A C 1
ATOM 800 O O . ALA A 1 100 ? -17.674 -11.170 20.197 1.00 95.81 100 ALA A O 1
ATOM 801 N N . SER A 1 101 ? -18.292 -9.457 21.500 1.00 95.12 101 SER A N 1
ATOM 802 C CA . SER A 1 101 ? -17.777 -8.409 20.612 1.00 95.12 101 SER A CA 1
ATOM 803 C C . SER A 1 101 ? -16.251 -8.425 20.520 1.00 95.12 101 SER A C 1
ATOM 805 O O . SER A 1 101 ? -15.708 -8.357 19.417 1.00 95.12 101 SER A O 1
ATOM 807 N N . VAL A 1 102 ? -15.554 -8.592 21.645 1.00 95.75 102 VAL A N 1
ATOM 808 C CA . VAL A 1 102 ? -14.091 -8.724 21.702 1.00 95.75 102 VAL A CA 1
ATOM 809 C C . VAL A 1 102 ? -13.633 -9.976 20.960 1.00 95.75 102 VAL A C 1
ATOM 811 O O . VAL A 1 102 ? -12.669 -9.908 20.201 1.00 95.75 102 VAL A O 1
ATOM 814 N N . GLN A 1 103 ? -14.344 -11.097 21.093 1.00 95.81 103 GLN A N 1
ATOM 815 C CA . GLN A 1 103 ? -14.021 -12.323 20.364 1.00 95.81 103 GLN A CA 1
ATOM 816 C C . GLN A 1 103 ? -14.177 -12.145 18.846 1.00 95.81 103 GLN A C 1
ATOM 818 O O . GLN A 1 103 ? -13.309 -12.575 18.083 1.00 95.81 103 GLN A O 1
ATOM 823 N N . ARG A 1 104 ? -15.231 -11.446 18.397 1.00 96.00 104 ARG A N 1
ATOM 824 C CA . ARG A 1 104 ? -15.398 -11.080 16.979 1.00 96.00 104 ARG A CA 1
ATOM 825 C C . ARG A 1 104 ? -14.269 -10.174 16.491 1.00 96.00 104 ARG A C 1
ATOM 827 O O . ARG A 1 104 ? -13.703 -10.438 15.434 1.00 96.00 104 ARG A O 1
ATOM 834 N N . ILE A 1 105 ? -13.910 -9.146 17.263 1.00 96.00 105 ILE A N 1
ATOM 835 C CA . ILE A 1 105 ? -12.796 -8.241 16.937 1.00 96.00 105 ILE A CA 1
ATOM 836 C C . ILE A 1 105 ? -11.476 -9.016 16.863 1.00 96.00 105 ILE A C 1
ATOM 838 O O . ILE A 1 105 ? -10.700 -8.795 15.939 1.00 96.00 105 ILE A O 1
ATOM 842 N N . GLY A 1 106 ? -11.238 -9.958 17.778 1.00 95.94 106 GLY A N 1
ATOM 843 C CA . GLY A 1 106 ? -10.073 -10.841 17.744 1.00 95.94 106 GLY A CA 1
ATOM 844 C C . GLY A 1 106 ? -10.009 -11.670 16.459 1.00 95.94 106 GLY A C 1
ATOM 845 O O . GLY A 1 106 ? -8.963 -11.720 15.816 1.00 95.94 106 GLY A O 1
ATOM 846 N N . GLY A 1 107 ? -11.136 -12.246 16.029 1.00 95.50 107 GLY A N 1
ATOM 847 C CA . GLY A 1 107 ? -11.230 -12.973 14.758 1.00 95.50 107 GLY A CA 1
ATOM 848 C C . GLY A 1 107 ? -10.945 -12.093 13.534 1.00 95.50 107 GLY A C 1
ATOM 849 O O . GLY A 1 107 ? -10.193 -12.489 12.640 1.00 95.50 107 GLY A O 1
ATOM 850 N N . VAL A 1 108 ? -11.477 -10.868 13.517 1.00 96.19 108 VAL A N 1
ATOM 851 C CA . VAL A 1 108 ? -11.174 -9.879 12.468 1.00 96.19 108 VAL A CA 1
ATOM 852 C C . VAL A 1 108 ? -9.693 -9.489 12.497 1.00 96.19 108 VAL A C 1
ATOM 854 O O . VAL A 1 108 ? -9.068 -9.413 11.445 1.00 96.19 108 VAL A O 1
ATOM 857 N N . GLY A 1 109 ? -9.102 -9.308 13.680 1.00 96.50 109 GLY A N 1
ATOM 858 C CA . GLY A 1 109 ? -7.680 -8.999 13.843 1.00 96.50 109 GLY A CA 1
ATOM 859 C C . GLY A 1 109 ? -6.760 -10.085 13.281 1.00 96.50 109 GLY A C 1
ATOM 860 O O . GLY A 1 109 ? -5.791 -9.766 12.595 1.00 96.50 109 GLY A O 1
ATOM 861 N N . LEU A 1 110 ? -7.091 -11.361 13.503 1.00 96.12 110 LEU A N 1
ATOM 862 C CA . LEU A 1 110 ? -6.369 -12.492 12.908 1.00 96.12 110 LEU A CA 1
ATOM 863 C C . LEU A 1 110 ? -6.487 -12.504 11.381 1.00 96.12 110 LEU A C 1
ATOM 865 O O . LEU A 1 110 ? -5.490 -12.694 10.692 1.00 96.12 110 LEU A O 1
ATOM 869 N N . THR A 1 111 ? -7.684 -12.228 10.860 1.00 96.31 111 THR A N 1
ATOM 870 C CA . THR A 1 111 ? -7.925 -12.149 9.411 1.00 96.31 111 THR A CA 1
ATOM 871 C C . THR A 1 111 ? -7.114 -11.017 8.777 1.00 96.31 111 THR A C 1
ATOM 873 O O . THR A 1 111 ? -6.475 -11.211 7.748 1.00 96.31 111 THR A O 1
ATOM 876 N N . ILE A 1 112 ? -7.084 -9.838 9.411 1.00 96.62 112 ILE A N 1
ATOM 877 C CA . ILE A 1 112 ? -6.265 -8.704 8.961 1.00 96.62 112 ILE A CA 1
ATOM 878 C C . ILE A 1 112 ? -4.782 -9.082 8.971 1.00 96.62 112 ILE A C 1
ATOM 880 O O . ILE A 1 112 ? -4.065 -8.746 8.036 1.00 96.62 112 ILE A O 1
ATOM 884 N N . HIS A 1 113 ? -4.311 -9.777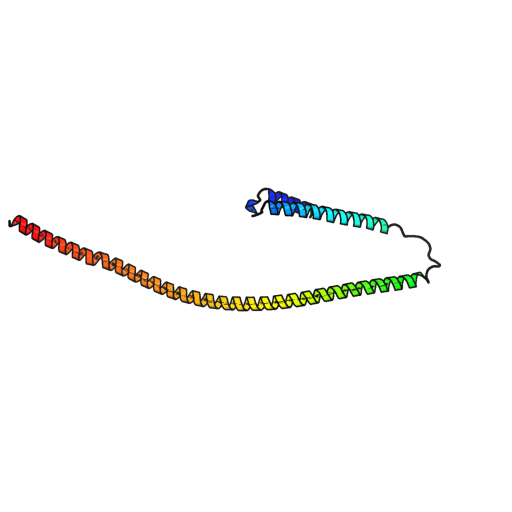 10.007 1.00 95.75 113 HIS A N 1
ATOM 885 C CA . HIS A 1 113 ? -2.917 -10.209 10.082 1.00 95.75 113 HIS A CA 1
ATOM 886 C C . HIS A 1 113 ? -2.542 -11.168 8.943 1.00 95.75 113 HIS A C 1
ATOM 888 O O . HIS A 1 113 ? -1.490 -11.000 8.325 1.00 95.75 113 HIS A O 1
ATOM 894 N N . GLU A 1 114 ? -3.404 -12.139 8.641 1.00 96.31 114 GLU A N 1
ATOM 895 C CA . GLU A 1 114 ? -3.197 -13.069 7.530 1.00 96.31 114 GLU A CA 1
ATOM 896 C C . GLU A 1 114 ? -3.195 -12.347 6.177 1.00 96.31 114 GLU A C 1
ATOM 898 O O . GLU A 1 114 ? -2.283 -12.549 5.376 1.00 96.31 114 GLU A O 1
ATOM 903 N N . GLU A 1 115 ? -4.141 -11.432 5.958 1.00 97.19 115 GLU A N 1
ATOM 904 C CA . GLU A 1 115 ? -4.213 -10.615 4.744 1.00 97.19 115 GLU A CA 1
ATOM 905 C C . GLU A 1 115 ? -2.972 -9.722 4.581 1.00 97.19 115 GLU A C 1
ATOM 907 O O . GLU A 1 115 ? -2.399 -9.650 3.496 1.00 97.19 115 GLU A O 1
ATOM 912 N N . LEU A 1 116 ? -2.486 -9.096 5.660 1.00 97.25 116 LEU A N 1
ATOM 913 C CA . LEU A 1 116 ? -1.248 -8.308 5.640 1.00 97.25 116 LEU A CA 1
ATOM 914 C C . LEU A 1 116 ? -0.024 -9.172 5.304 1.00 97.25 116 LEU A C 1
ATOM 916 O O . LEU A 1 116 ? 0.821 -8.750 4.515 1.00 97.25 116 LEU A O 1
ATOM 920 N N . SER A 1 117 ? 0.065 -10.389 5.852 1.00 96.25 117 SER A N 1
ATOM 921 C CA . SER A 1 117 ? 1.131 -11.333 5.492 1.00 96.25 117 SER A CA 1
ATOM 922 C C . SER A 1 117 ? 1.025 -11.786 4.030 1.00 96.25 117 SER A C 1
ATOM 924 O O . SER A 1 117 ? 2.040 -11.950 3.350 1.00 96.25 117 SER A O 1
ATOM 926 N N . GLY A 1 118 ? -0.196 -11.949 3.513 1.00 95.81 118 GLY A N 1
ATOM 927 C CA . GLY A 1 118 ? -0.450 -12.194 2.094 1.00 95.81 118 GLY A CA 1
ATOM 928 C C . GLY A 1 118 ? 0.026 -11.035 1.217 1.00 95.81 118 GLY A C 1
ATOM 929 O O . GLY A 1 118 ? 0.742 -11.248 0.237 1.00 95.81 118 GLY A O 1
ATOM 930 N N . GLN A 1 119 ? -0.293 -9.801 1.604 1.00 96.94 119 GLN A N 1
ATOM 931 C CA . GLN A 1 119 ? 0.126 -8.591 0.896 1.00 96.94 119 GLN A CA 1
ATOM 932 C C . GLN A 1 119 ? 1.644 -8.400 0.900 1.00 96.94 119 GLN A C 1
ATOM 934 O O . GLN A 1 119 ? 2.194 -7.997 -0.121 1.00 96.94 119 GLN A O 1
ATOM 939 N N . GLU A 1 120 ? 2.345 -8.741 1.984 1.00 95.12 120 GLU A N 1
ATOM 940 C CA . GLU A 1 120 ? 3.815 -8.724 2.024 1.00 95.12 120 GLU A CA 1
ATOM 941 C C . GLU A 1 120 ? 4.421 -9.628 0.938 1.00 95.12 120 GLU A C 1
ATOM 943 O O . GLU A 1 120 ? 5.351 -9.229 0.234 1.00 95.12 120 GLU A O 1
ATOM 948 N N . ARG A 1 121 ? 3.847 -10.822 0.737 1.00 95.56 121 ARG A N 1
ATOM 949 C CA . ARG A 1 121 ? 4.282 -11.754 -0.315 1.00 95.56 121 ARG A CA 1
ATOM 950 C C . ARG A 1 121 ? 4.021 -11.191 -1.709 1.00 95.56 121 ARG A C 1
ATOM 952 O O . ARG A 1 121 ? 4.923 -11.211 -2.539 1.00 95.56 121 ARG A O 1
ATOM 959 N N . ILE A 1 122 ? 2.829 -10.637 -1.940 1.00 96.38 122 ILE A N 1
ATOM 960 C CA . ILE A 1 122 ? 2.470 -10.012 -3.223 1.00 96.38 122 ILE A CA 1
ATOM 961 C C . ILE A 1 122 ? 3.397 -8.831 -3.531 1.00 96.38 122 ILE A C 1
ATOM 963 O O . ILE A 1 122 ? 3.837 -8.674 -4.666 1.00 96.38 122 ILE A O 1
ATOM 967 N N . LEU A 1 123 ? 3.726 -8.004 -2.534 1.00 97.75 123 LEU A N 1
ATOM 968 C CA . LEU A 1 123 ? 4.655 -6.886 -2.704 1.00 97.75 123 LEU A CA 1
ATOM 969 C C . LEU A 1 123 ? 6.071 -7.361 -3.036 1.00 97.75 123 LEU A C 1
ATOM 971 O O . LEU A 1 123 ? 6.738 -6.739 -3.863 1.00 97.75 123 LEU A O 1
ATOM 975 N N . ASN A 1 124 ? 6.525 -8.456 -2.428 1.00 96.94 124 ASN A N 1
ATOM 976 C CA . ASN A 1 124 ? 7.818 -9.044 -2.754 1.00 96.94 124 ASN A CA 1
ATOM 977 C C . AS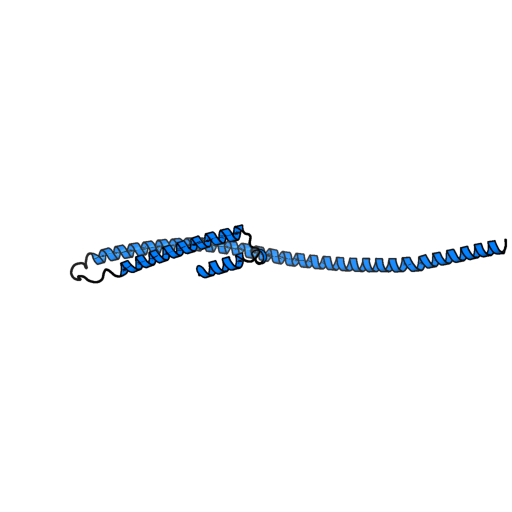N A 1 124 ? 7.852 -9.580 -4.195 1.00 96.94 124 ASN A C 1
ATOM 979 O O . ASN A 1 124 ? 8.793 -9.291 -4.933 1.00 96.94 124 ASN A O 1
ATOM 983 N N . ASP A 1 125 ? 6.803 -10.282 -4.626 1.00 96.31 125 ASP A N 1
ATOM 984 C CA . ASP A 1 125 ? 6.681 -10.772 -6.004 1.00 96.31 125 ASP A CA 1
ATOM 985 C C . ASP A 1 125 ? 6.623 -9.609 -7.004 1.00 96.31 125 ASP A C 1
ATOM 987 O O . ASP A 1 125 ? 7.353 -9.598 -7.996 1.00 96.31 125 ASP A O 1
ATOM 991 N N . LEU A 1 126 ? 5.842 -8.569 -6.697 1.00 96.88 126 LEU A N 1
ATOM 992 C CA . LEU A 1 126 ? 5.770 -7.350 -7.500 1.00 96.88 126 LEU A CA 1
ATOM 993 C C . LEU A 1 126 ? 7.131 -6.643 -7.586 1.00 96.88 126 LEU A C 1
ATOM 995 O O . LEU A 1 126 ? 7.501 -6.144 -8.648 1.00 96.88 126 LEU A O 1
ATOM 999 N N . SER A 1 127 ? 7.891 -6.597 -6.490 1.00 96.56 127 SER A N 1
ATOM 1000 C CA . SER A 1 127 ? 9.252 -6.049 -6.469 1.00 96.56 127 SER A CA 1
ATOM 1001 C C . SER A 1 127 ? 10.175 -6.828 -7.411 1.00 96.56 127 SER A C 1
ATOM 1003 O O . SER A 1 127 ? 10.914 -6.231 -8.197 1.00 96.56 127 SER A O 1
ATOM 1005 N N . LEU A 1 128 ? 10.076 -8.158 -7.399 1.00 96.44 128 LEU A N 1
ATOM 1006 C CA . LEU A 1 128 ? 10.858 -9.044 -8.259 1.00 96.44 128 LEU A CA 1
ATOM 1007 C C . LEU A 1 128 ? 10.475 -8.860 -9.739 1.00 96.44 128 LEU A C 1
ATOM 1009 O O . LEU A 1 128 ? 11.341 -8.706 -10.602 1.00 96.44 128 LEU A O 1
ATOM 1013 N N . GLU A 1 129 ? 9.180 -8.769 -10.048 1.00 96.69 129 GLU A N 1
ATOM 1014 C CA . GLU A 1 129 ? 8.696 -8.448 -11.395 1.00 96.69 129 GLU A CA 1
ATOM 1015 C C . GLU A 1 129 ? 9.153 -7.059 -11.866 1.00 96.69 129 GLU A C 1
ATOM 1017 O O . GLU A 1 129 ? 9.594 -6.904 -13.014 1.00 96.69 129 GLU A O 1
ATOM 1022 N N . MET A 1 130 ? 9.115 -6.052 -10.990 1.00 97.12 130 MET A N 1
ATOM 1023 C CA . MET A 1 130 ? 9.626 -4.712 -11.282 1.00 97.12 130 MET A CA 1
ATOM 1024 C C . MET A 1 130 ? 11.129 -4.728 -11.573 1.00 97.12 130 MET A C 1
ATOM 1026 O O . MET A 1 130 ? 11.560 -4.081 -12.529 1.00 97.12 130 MET A O 1
ATOM 1030 N N . GLU A 1 131 ? 11.925 -5.500 -10.831 1.00 97.06 131 GLU A N 1
ATOM 1031 C CA . GLU A 1 131 ? 13.357 -5.666 -11.101 1.00 97.06 131 GLU A CA 1
ATOM 1032 C C . GLU A 1 131 ? 13.596 -6.280 -12.490 1.00 97.06 131 GLU A C 1
ATOM 1034 O O . GLU A 1 131 ? 14.392 -5.764 -13.282 1.00 97.06 131 GLU A O 1
ATOM 1039 N N . THR A 1 132 ? 12.851 -7.331 -12.855 1.00 96.31 132 THR A N 1
ATOM 1040 C CA . THR A 1 132 ? 12.966 -7.921 -14.201 1.00 96.31 132 THR A CA 1
ATOM 1041 C C . THR A 1 132 ? 12.557 -6.939 -15.300 1.00 96.31 132 THR A C 1
ATOM 1043 O O . THR A 1 132 ? 13.198 -6.886 -16.355 1.00 96.31 132 THR A O 1
ATOM 1046 N N . THR A 1 133 ? 11.522 -6.133 -15.059 1.00 97.12 133 THR A N 1
ATOM 1047 C CA . THR A 1 133 ? 11.054 -5.103 -15.991 1.00 97.12 133 THR A CA 1
ATOM 1048 C C . THR A 1 133 ? 12.096 -3.999 -16.146 1.00 97.12 133 THR A C 1
ATOM 1050 O O . THR A 1 133 ? 12.400 -3.612 -17.273 1.00 97.12 133 THR A O 1
ATOM 1053 N N . SER A 1 134 ? 12.714 -3.558 -15.049 1.00 96.62 134 SER A N 1
ATOM 1054 C CA . SER A 1 134 ? 13.820 -2.596 -15.047 1.00 96.62 134 SER A CA 1
ATOM 1055 C C . SER A 1 134 ? 15.001 -3.100 -15.883 1.00 96.62 134 SER A C 1
ATOM 1057 O O . SER A 1 134 ? 15.462 -2.407 -16.791 1.00 96.62 134 SER A O 1
ATOM 1059 N N . ASN A 1 135 ? 15.409 -4.359 -15.692 1.00 96.38 135 ASN A N 1
ATOM 1060 C CA . ASN A 1 135 ? 16.484 -4.979 -16.472 1.00 96.38 135 ASN A CA 1
ATOM 1061 C C . ASN A 1 135 ? 16.153 -5.059 -17.975 1.00 96.38 135 ASN A C 1
ATOM 1063 O O . ASN A 1 135 ? 17.013 -4.830 -18.832 1.00 96.38 135 ASN A O 1
ATOM 1067 N N . ARG A 1 136 ? 14.893 -5.353 -18.324 1.00 94.75 136 ARG A N 1
ATOM 1068 C CA . ARG A 1 136 ? 14.425 -5.337 -19.721 1.00 94.75 136 ARG A CA 1
ATOM 1069 C C . ARG A 1 136 ? 14.438 -3.926 -20.302 1.00 94.75 136 ARG A C 1
ATOM 1071 O O . ARG A 1 136 ? 14.862 -3.757 -21.445 1.00 94.75 136 ARG A O 1
ATOM 1078 N N . LEU A 1 137 ? 13.995 -2.930 -19.538 1.00 96.88 137 LEU A N 1
ATOM 1079 C CA . LEU A 1 137 ? 14.008 -1.529 -19.953 1.00 96.88 137 LEU A CA 1
ATOM 1080 C C . LEU A 1 137 ? 15.435 -1.020 -20.170 1.00 96.88 137 LEU A C 1
ATOM 1082 O O . LEU A 1 137 ? 15.681 -0.409 -21.206 1.00 96.88 137 LEU A O 1
ATOM 1086 N N . ASP A 1 138 ? 16.387 -1.344 -19.291 1.00 96.62 138 ASP A N 1
ATOM 1087 C CA . ASP A 1 138 ? 17.809 -1.011 -19.477 1.00 96.62 138 ASP A CA 1
ATOM 1088 C C . ASP A 1 138 ? 18.361 -1.626 -20.774 1.00 96.62 138 ASP A C 1
ATOM 1090 O O . ASP A 1 138 ? 19.027 -0.964 -21.575 1.00 96.62 138 ASP A O 1
ATOM 1094 N N . PHE A 1 139 ? 18.013 -2.883 -21.063 1.00 94.56 139 PHE A N 1
ATOM 1095 C CA . PHE A 1 139 ? 18.406 -3.523 -22.316 1.00 94.56 139 PHE A CA 1
ATOM 1096 C C . PHE A 1 139 ? 17.802 -2.840 -23.549 1.00 94.56 139 PHE A C 1
ATOM 1098 O O . PHE A 1 139 ? 18.497 -2.625 -24.550 1.00 94.56 139 PHE A O 1
ATOM 1105 N N . VAL A 1 140 ? 16.516 -2.487 -23.493 1.00 96.12 140 VAL A N 1
ATOM 1106 C CA . VAL A 1 140 ? 15.841 -1.743 -24.563 1.00 96.12 140 VAL A CA 1
ATOM 1107 C C . VAL A 1 140 ? 16.499 -0.379 -24.747 1.00 96.12 140 VAL A C 1
ATOM 1109 O O . VAL A 1 140 ? 16.829 -0.017 -25.875 1.00 96.12 140 VAL A O 1
ATOM 1112 N N . GLN A 1 141 ? 16.780 0.338 -23.662 1.00 94.88 141 GLN A N 1
ATOM 1113 C CA . GLN A 1 141 ? 17.456 1.629 -23.690 1.00 94.88 141 GLN A CA 1
ATOM 1114 C C . GLN A 1 141 ? 18.847 1.517 -24.329 1.00 94.88 141 GLN A C 1
ATOM 1116 O O . GLN A 1 141 ? 19.171 2.283 -25.240 1.00 94.88 141 GLN A O 1
ATOM 1121 N N . LYS A 1 142 ? 19.642 0.509 -23.948 1.00 94.38 142 LYS A N 1
ATOM 1122 C CA . LYS A 1 142 ? 20.947 0.210 -24.566 1.00 94.38 142 LYS A CA 1
ATOM 1123 C C . LYS A 1 142 ? 20.824 -0.098 -26.056 1.00 94.38 142 LYS A C 1
ATOM 1125 O O . LYS A 1 142 ? 21.641 0.373 -26.850 1.00 94.38 142 LYS A O 1
ATOM 1130 N N . ARG A 1 143 ? 19.809 -0.865 -26.468 1.00 89.81 143 ARG A N 1
ATOM 1131 C CA . ARG A 1 143 ? 19.551 -1.153 -27.888 1.00 89.81 143 ARG A CA 1
ATOM 1132 C C . ARG A 1 143 ? 19.175 0.100 -28.664 1.00 89.81 143 ARG A C 1
ATOM 1134 O O . ARG A 1 143 ? 19.741 0.314 -29.733 1.00 89.81 143 ARG A O 1
ATOM 1141 N N . VAL A 1 144 ? 18.286 0.933 -28.132 1.00 90.94 144 VAL A N 1
ATOM 1142 C CA . VAL A 1 144 ? 17.910 2.215 -28.744 1.00 90.94 144 VAL A CA 1
ATOM 1143 C C . VAL A 1 144 ? 19.142 3.107 -28.896 1.00 90.94 144 VAL A C 1
ATOM 1145 O O . VAL A 1 144 ? 19.405 3.591 -29.994 1.00 90.94 144 VAL A O 1
ATOM 1148 N N . ALA A 1 145 ? 19.971 3.228 -27.855 1.00 88.81 145 ALA A N 1
ATOM 1149 C CA . ALA A 1 145 ? 21.221 3.984 -27.917 1.00 88.81 145 ALA A CA 1
ATOM 1150 C C . ALA A 1 145 ? 22.188 3.436 -28.986 1.00 88.81 145 ALA A C 1
ATOM 1152 O O . ALA A 1 145 ? 22.770 4.201 -29.760 1.00 88.81 145 ALA A O 1
ATOM 1153 N N . MET A 1 146 ? 22.332 2.109 -29.089 1.00 84.75 146 MET A N 1
ATOM 1154 C CA . MET A 1 146 ? 23.135 1.482 -30.145 1.00 84.75 146 MET A CA 1
ATOM 1155 C C . MET A 1 146 ? 22.569 1.734 -31.547 1.00 84.75 146 MET A C 1
ATOM 1157 O O . MET A 1 146 ? 23.345 1.996 -32.468 1.00 84.75 146 MET A O 1
ATOM 1161 N N . VAL A 1 147 ? 21.246 1.672 -31.726 1.00 82.56 147 VAL A N 1
ATOM 1162 C CA . VAL A 1 147 ? 20.589 1.962 -33.008 1.00 82.56 147 VAL A CA 1
ATOM 1163 C C . VAL A 1 147 ? 20.808 3.419 -33.394 1.00 82.56 147 VAL A C 1
ATOM 1165 O O . VAL A 1 147 ? 21.245 3.665 -34.513 1.00 82.56 147 VAL A O 1
ATOM 1168 N N . MET A 1 148 ? 20.619 4.369 -32.476 1.00 79.44 148 MET A N 1
ATOM 1169 C CA . MET A 1 148 ? 20.899 5.787 -32.726 1.00 79.44 148 MET A CA 1
ATOM 1170 C C . MET A 1 148 ? 22.358 6.003 -33.150 1.00 79.44 148 MET A C 1
ATOM 1172 O O . MET A 1 148 ? 22.628 6.671 -34.148 1.00 79.44 148 MET A O 1
ATOM 1176 N N . LYS A 1 149 ? 23.309 5.359 -32.460 1.00 79.06 149 LYS A N 1
ATOM 1177 C CA . LYS A 1 149 ? 24.737 5.437 -32.801 1.00 79.06 149 LYS A CA 1
ATOM 1178 C C . LYS A 1 149 ? 25.054 4.826 -34.173 1.00 79.06 149 LYS A C 1
ATOM 1180 O O . LYS A 1 149 ? 25.895 5.350 -34.903 1.00 79.06 149 LYS A O 1
ATOM 1185 N N . LYS A 1 150 ? 24.406 3.712 -34.537 1.00 68.81 150 LYS A N 1
ATOM 1186 C CA . LYS A 1 150 ? 24.655 2.990 -35.797 1.00 68.81 150 LYS A CA 1
ATOM 1187 C C . LYS A 1 150 ? 23.940 3.623 -36.997 1.00 68.81 150 LYS A C 1
ATOM 1189 O O . LYS A 1 150 ? 24.482 3.564 -38.099 1.00 68.81 150 LYS A O 1
ATOM 1194 N N . ALA A 1 151 ? 22.775 4.234 -36.782 1.00 65.94 151 ALA A N 1
ATOM 1195 C CA . ALA A 1 151 ? 21.976 4.894 -37.810 1.00 65.94 151 ALA A CA 1
ATOM 1196 C C . ALA A 1 151 ? 22.623 6.193 -38.315 1.00 65.94 151 ALA A C 1
ATOM 1198 O O . ALA A 1 151 ? 22.573 6.459 -39.512 1.00 65.94 151 ALA A O 1
ATOM 1199 N N . GLY A 1 152 ? 23.281 6.965 -37.442 1.00 65.69 152 GLY A N 1
ATOM 1200 C CA . GLY A 1 152 ? 23.842 8.264 -37.828 1.00 65.69 152 GLY A CA 1
ATOM 1201 C C . GLY A 1 152 ? 25.078 8.160 -38.722 1.00 65.69 152 GLY A C 1
ATOM 1202 O O . GLY A 1 152 ? 25.089 8.639 -39.847 1.00 65.69 152 GLY A O 1
ATOM 1203 N N . ILE A 1 153 ? 26.139 7.506 -38.249 1.00 74.69 153 ILE A N 1
ATOM 1204 C CA . ILE A 1 153 ? 27.472 7.730 -38.833 1.00 74.69 153 ILE A CA 1
ATOM 1205 C C . ILE A 1 153 ? 27.689 6.934 -40.129 1.00 74.69 153 ILE A C 1
ATOM 1207 O O . ILE A 1 153 ? 28.182 7.471 -41.117 1.00 74.69 153 ILE A O 1
ATOM 1211 N N . LYS A 1 154 ? 27.317 5.647 -40.162 1.00 75.31 154 LYS A N 1
ATOM 1212 C CA . LYS A 1 154 ? 27.633 4.778 -41.312 1.00 75.31 154 LYS A CA 1
ATOM 1213 C C . LYS A 1 154 ? 26.780 5.090 -42.543 1.00 75.31 154 LYS A C 1
ATOM 1215 O O . LYS A 1 154 ? 27.304 5.083 -43.653 1.00 75.31 154 LYS A O 1
ATOM 1220 N N . GLY A 1 155 ? 25.493 5.380 -42.343 1.00 78.50 155 GLY A N 1
ATOM 1221 C CA . GLY A 1 155 ? 24.589 5.775 -43.425 1.00 78.50 155 GLY A CA 1
ATOM 1222 C C .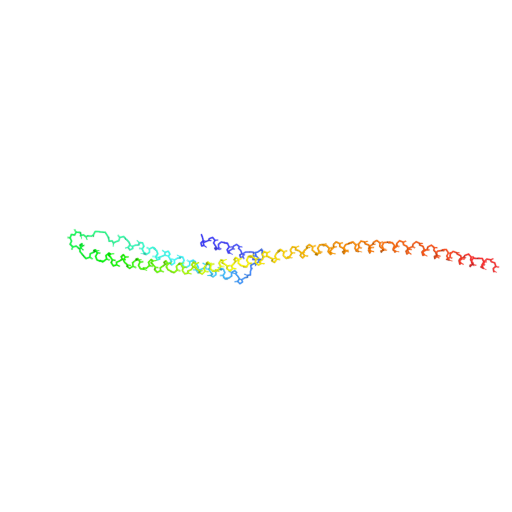 GLY A 1 155 ? 24.951 7.144 -43.998 1.00 78.50 155 GLY A C 1
ATOM 1223 O O . GLY A 1 155 ? 25.036 7.298 -45.213 1.00 78.50 155 GLY A O 1
ATOM 1224 N N . GLN A 1 156 ? 25.254 8.113 -43.128 1.00 82.12 156 GLN A N 1
ATOM 1225 C CA . GLN A 1 156 ? 25.620 9.464 -43.549 1.00 82.12 156 GLN A CA 1
ATOM 1226 C C . GLN A 1 156 ? 26.957 9.498 -44.300 1.00 82.12 156 GLN A C 1
ATOM 1228 O O . GLN A 1 156 ? 27.049 10.161 -45.328 1.00 82.12 156 GLN A O 1
ATOM 1233 N N . ILE A 1 157 ? 27.970 8.742 -43.857 1.00 85.62 157 ILE A N 1
ATOM 1234 C CA . ILE A 1 157 ? 29.251 8.647 -44.578 1.00 85.62 157 ILE A CA 1
ATOM 1235 C C . ILE A 1 157 ? 29.069 7.995 -45.955 1.00 85.62 157 ILE A C 1
ATOM 1237 O O . ILE A 1 157 ? 29.614 8.502 -46.933 1.00 85.62 157 ILE A O 1
ATOM 1241 N N . MET A 1 158 ? 28.282 6.916 -46.059 1.00 84.81 158 MET A N 1
ATOM 1242 C CA . MET A 1 158 ? 27.984 6.286 -47.355 1.00 84.81 158 MET A CA 1
ATOM 1243 C C . MET A 1 158 ? 27.257 7.243 -48.310 1.00 84.81 158 MET A C 1
ATOM 1245 O O . MET A 1 158 ? 27.587 7.299 -49.492 1.00 84.81 158 MET A O 1
ATOM 1249 N N . LEU A 1 159 ? 26.312 8.034 -47.796 1.00 86.44 159 LEU A N 1
ATOM 1250 C CA . LEU A 1 159 ? 25.586 9.034 -48.579 1.00 86.44 159 LEU A CA 1
ATOM 1251 C C . LEU A 1 159 ? 26.500 10.171 -49.057 1.00 86.44 159 LEU A C 1
ATOM 1253 O O . LEU A 1 159 ? 26.439 10.550 -50.225 1.00 86.44 159 LEU A O 1
ATOM 1257 N N . ILE A 1 160 ? 27.378 10.682 -48.186 1.00 90.75 160 ILE A N 1
ATOM 1258 C CA . ILE A 1 160 ? 28.365 11.706 -48.559 1.00 90.75 160 ILE A CA 1
ATOM 1259 C C . ILE A 1 160 ? 29.314 11.161 -49.633 1.00 90.75 160 ILE A C 1
ATOM 1261 O O . ILE A 1 160 ? 29.533 11.829 -50.639 1.00 90.75 160 ILE A O 1
ATOM 1265 N N . ALA A 1 161 ? 29.839 9.944 -49.464 1.00 92.75 161 ALA A N 1
ATOM 1266 C CA . ALA A 1 161 ? 30.734 9.327 -50.442 1.00 92.75 161 ALA A CA 1
ATOM 1267 C C . ALA A 1 161 ? 30.066 9.177 -51.820 1.00 92.75 161 ALA A C 1
ATOM 1269 O O . ALA A 1 161 ? 30.666 9.528 -52.835 1.00 92.75 161 ALA A O 1
ATOM 1270 N N . PHE A 1 162 ? 28.808 8.726 -51.856 1.00 92.62 162 PHE A N 1
ATOM 1271 C CA . PHE A 1 162 ? 28.030 8.632 -53.092 1.00 92.62 162 PHE A CA 1
ATOM 1272 C C . PHE A 1 162 ? 27.841 10.001 -53.770 1.00 92.62 162 PHE A C 1
ATOM 1274 O O . PHE A 1 162 ? 28.078 10.125 -54.972 1.00 92.62 162 PHE A O 1
ATOM 1281 N N . LEU A 1 163 ? 27.480 11.040 -53.006 1.00 93.50 163 LEU A N 1
ATOM 1282 C CA . LEU A 1 163 ? 27.328 12.404 -53.528 1.00 93.50 163 LEU A CA 1
ATOM 1283 C C . LEU A 1 163 ? 28.639 12.967 -54.096 1.00 93.50 163 LEU A C 1
ATOM 1285 O O . LEU A 1 163 ? 28.617 13.600 -55.149 1.00 93.50 163 LEU A O 1
ATOM 1289 N N . VAL A 1 164 ? 29.777 12.719 -53.439 1.00 95.94 164 VAL A N 1
ATOM 1290 C CA . VAL A 1 164 ? 31.099 13.168 -53.915 1.00 95.94 164 VAL A CA 1
ATOM 1291 C C . VAL A 1 164 ? 31.469 12.498 -55.238 1.00 95.94 164 VAL A C 1
ATOM 1293 O O . VAL A 1 164 ? 31.927 13.173 -56.155 1.00 95.94 164 VAL A O 1
ATOM 1296 N N . VAL A 1 165 ? 31.238 11.189 -55.374 1.00 96.06 165 VAL A N 1
ATOM 1297 C CA . VAL A 1 165 ? 31.500 10.469 -56.632 1.00 96.06 165 VAL A CA 1
ATOM 1298 C C . VAL A 1 165 ? 30.630 11.013 -57.765 1.00 96.06 165 VAL A C 1
ATOM 1300 O O . VAL A 1 165 ? 31.140 11.286 -58.850 1.00 96.06 165 VAL A O 1
ATOM 1303 N N . LEU A 1 166 ? 29.337 11.226 -57.509 1.00 95.06 166 LEU A N 1
ATOM 1304 C CA . LEU A 1 166 ? 28.415 11.803 -58.490 1.00 95.06 166 LEU A CA 1
ATOM 1305 C C . LEU A 1 166 ? 28.870 13.211 -58.908 1.00 95.06 166 LEU A C 1
ATOM 1307 O O . LEU A 1 166 ? 28.904 13.517 -60.099 1.00 95.06 166 LEU A O 1
ATOM 1311 N N . PHE A 1 167 ? 29.306 14.038 -57.953 1.00 95.94 167 PHE A N 1
ATOM 1312 C CA . PHE A 1 167 ? 29.855 15.365 -58.232 1.00 95.94 167 PHE A CA 1
ATOM 1313 C C . PHE A 1 167 ? 31.106 15.313 -59.121 1.00 95.94 167 PHE A C 1
ATOM 1315 O O . PHE A 1 167 ? 31.203 16.094 -60.063 1.00 95.94 167 PHE A O 1
ATOM 1322 N N . ILE A 1 168 ? 32.032 14.377 -58.880 1.00 96.00 168 ILE A N 1
ATOM 1323 C CA . ILE A 1 168 ? 33.226 14.191 -59.725 1.00 96.00 168 ILE A CA 1
ATOM 1324 C C . ILE A 1 168 ? 32.826 13.809 -61.153 1.00 96.00 168 ILE A C 1
ATOM 1326 O O . ILE A 1 168 ? 33.359 14.376 -62.104 1.00 96.00 168 ILE A O 1
ATOM 1330 N N . ILE A 1 169 ? 31.880 12.879 -61.314 1.00 95.25 169 ILE A N 1
ATOM 1331 C CA . ILE A 1 169 ? 31.387 12.467 -62.637 1.00 95.25 169 ILE A CA 1
ATOM 1332 C C . ILE A 1 169 ? 30.793 13.668 -63.378 1.00 95.25 169 ILE A C 1
ATOM 1334 O O . ILE A 1 169 ? 31.123 13.892 -64.540 1.00 95.25 169 ILE A O 1
ATOM 1338 N N . LEU A 1 170 ? 29.955 14.460 -62.701 1.00 93.88 170 LEU A N 1
ATOM 1339 C CA . LEU A 1 170 ? 29.336 15.651 -63.280 1.00 93.88 170 LEU A CA 1
ATOM 1340 C C . LEU A 1 170 ? 30.393 16.692 -63.665 1.00 93.88 170 LEU A C 1
ATOM 1342 O O . LEU A 1 170 ? 30.352 17.216 -64.773 1.00 93.88 170 LEU A O 1
ATOM 1346 N N . PHE A 1 171 ? 31.367 16.948 -62.789 1.00 95.44 171 PHE A N 1
ATOM 1347 C CA . PHE A 1 171 ? 32.475 17.863 -63.055 1.00 95.44 171 PHE A CA 1
ATOM 1348 C C . PHE A 1 171 ? 33.262 17.435 -64.298 1.00 95.44 171 PHE A C 1
ATOM 1350 O O . PHE A 1 171 ? 33.445 18.227 -65.214 1.00 95.44 171 PHE A O 1
ATOM 1357 N N . VAL A 1 172 ? 33.680 16.170 -64.372 1.00 95.38 172 VAL A N 1
ATOM 1358 C CA . VAL A 1 172 ? 34.421 15.649 -65.527 1.00 95.38 172 VAL A CA 1
ATOM 1359 C C . VAL A 1 172 ? 33.591 15.753 -66.804 1.00 95.38 172 VAL A C 1
ATOM 1361 O O . VAL A 1 172 ? 34.118 16.187 -67.822 1.00 95.38 172 VAL A O 1
ATOM 1364 N N . LEU A 1 173 ? 32.299 15.416 -66.752 1.00 94.19 173 LEU A N 1
ATOM 1365 C CA . LEU A 1 173 ? 31.401 15.526 -67.900 1.00 94.19 173 LEU A CA 1
ATOM 1366 C C . LEU A 1 173 ? 31.296 16.978 -68.385 1.00 94.19 173 LEU A C 1
ATOM 1368 O O . LEU A 1 173 ? 31.415 17.208 -69.580 1.00 94.19 173 LEU A O 1
ATOM 1372 N N . VAL A 1 174 ? 31.140 17.944 -67.477 1.00 94.75 174 VAL A N 1
ATOM 1373 C CA . VAL A 1 174 ? 31.012 19.376 -67.806 1.00 94.75 174 VAL A CA 1
ATOM 1374 C C . VAL A 1 174 ? 32.317 20.006 -68.296 1.00 94.75 174 VAL A C 1
ATOM 1376 O O . VAL A 1 174 ? 32.262 20.925 -69.096 1.00 94.75 174 VAL A O 1
ATOM 1379 N N . PHE A 1 175 ? 33.481 19.567 -67.813 1.00 91.44 175 PHE A N 1
ATOM 1380 C CA . PHE A 1 175 ? 34.772 20.116 -68.254 1.00 91.44 175 PHE A CA 1
ATOM 1381 C C . PHE A 1 175 ? 35.341 19.420 -69.501 1.00 91.44 175 PHE A C 1
ATOM 1383 O O . PHE A 1 175 ? 36.167 20.016 -70.190 1.00 91.44 175 PHE A O 1
ATOM 1390 N N . LEU A 1 176 ? 34.957 18.165 -69.775 1.00 86.19 176 LEU A N 1
ATOM 1391 C CA . LEU A 1 176 ? 35.339 17.443 -70.999 1.00 86.19 176 LEU A CA 1
ATOM 1392 C C . LEU A 1 176 ? 34.362 17.648 -72.164 1.00 86.19 176 LEU A C 1
ATOM 1394 O O . LEU A 1 176 ? 34.745 17.372 -73.301 1.00 86.19 176 LEU A O 1
ATOM 1398 N N . THR A 1 177 ? 33.128 18.071 -71.884 1.00 82.06 177 THR A N 1
ATOM 1399 C CA . THR A 1 177 ? 32.141 18.491 -72.895 1.00 82.06 177 THR A CA 1
ATOM 1400 C C . THR A 1 177 ? 32.272 19.984 -73.137 1.00 82.06 177 THR A C 1
ATOM 1402 O O . THR A 1 177 ? 32.315 20.380 -74.322 1.00 82.06 177 THR A O 1
#

Organism: Setaria italica (NCBI:txid4555)

Radius of gyration: 46.11 Å; chains: 1; bounding box: 77×45×146 Å